Protein AF-A0A6B3EV34-F1 (afdb_monomer_lite)

Radius of gyration: 14.51 Å; chains: 1; bounding box: 38×36×35 Å

Secondary structure (DSSP, 8-state):
--HHHHHHHHHHHHHHHS-TTS-EEEEEEE-STTS----S--TT----TTT-HHHHHHHHHHHH-EEEEEEE---S---

Sequence (79 aa):
TDIGQALHRAGELLHRYGSPDNERLIVLVSDGAHVPQFAEERSGESVQGTQDPVALMEELHTGLGIRLHTVGISAPDYF

Foldseek 3Di:
DQVLVVLVVLLVCCQPPNDPPDQAEDEAEEQCPPPPDPPPDDPPDPDDSSVDSVSVQVCSCPVVVHHYHYHHDDDPPDD

Structure (mmCIF, N/CA/C/O backbone):
data_AF-A0A6B3EV34-F1
#
_entry.id   AF-A0A6B3EV34-F1
#
loop_
_atom_site.group_PDB
_atom_site.id
_atom_site.type_symbol
_atom_site.label_atom_id
_atom_site.label_alt_id
_atom_site.label_comp_id
_atom_site.label_asym_id
_atom_site.label_entity_id
_atom_site.label_seq_id
_atom_site.pdbx_PDB_ins_code
_atom_site.Cartn_x
_atom_site.Cartn_y
_atom_site.Cartn_z
_atom_site.occupancy
_atom_site.B_iso_or_equiv
_atom_site.auth_seq_id
_atom_site.auth_comp_id
_atom_site.auth_asym_id
_atom_site.auth_atom_id
_atom_site.pdbx_PDB_model_num
ATOM 1 N N . THR A 1 1 ? 1.937 1.292 -16.597 1.00 66.25 1 THR A N 1
ATOM 2 C CA . THR A 1 1 ? 1.123 0.831 -15.452 1.00 66.25 1 THR A CA 1
ATOM 3 C C . THR A 1 1 ? 0.959 1.955 -14.457 1.00 66.25 1 THR A C 1
ATOM 5 O O . THR A 1 1 ? 1.958 2.573 -14.123 1.00 66.25 1 THR A O 1
ATOM 8 N N . ASP A 1 2 ? -0.265 2.237 -14.004 1.00 79.06 2 ASP A N 1
ATOM 9 C CA . ASP A 1 2 ? -0.520 3.236 -12.955 1.00 79.06 2 ASP A CA 1
ATOM 10 C C . ASP A 1 2 ? -0.423 2.564 -11.574 1.00 79.06 2 ASP A C 1
ATOM 12 O O . ASP A 1 2 ? -1.365 1.929 -11.095 1.00 79.06 2 ASP A O 1
ATOM 16 N N . ILE A 1 3 ? 0.768 2.634 -10.972 1.00 79.69 3 ILE A N 1
ATOM 17 C CA . ILE A 1 3 ? 1.056 2.027 -9.663 1.00 79.69 3 ILE A CA 1
ATOM 18 C C . ILE A 1 3 ? 0.279 2.743 -8.549 1.00 79.69 3 ILE A C 1
ATOM 20 O O . ILE A 1 3 ? -0.175 2.086 -7.613 1.00 79.69 3 ILE A O 1
ATOM 24 N N . GLY A 1 4 ? 0.077 4.060 -8.667 1.00 80.44 4 GLY A N 1
ATOM 25 C CA . GLY A 1 4 ? -0.658 4.854 -7.683 1.00 80.44 4 GLY A CA 1
ATOM 26 C C . GLY A 1 4 ? -2.111 4.402 -7.566 1.00 80.44 4 GLY A C 1
ATOM 27 O O . GLY A 1 4 ? -2.575 4.069 -6.475 1.00 80.44 4 GLY A O 1
ATOM 28 N N . GLN A 1 5 ? -2.815 4.267 -8.693 1.00 84.12 5 GLN A N 1
ATOM 29 C 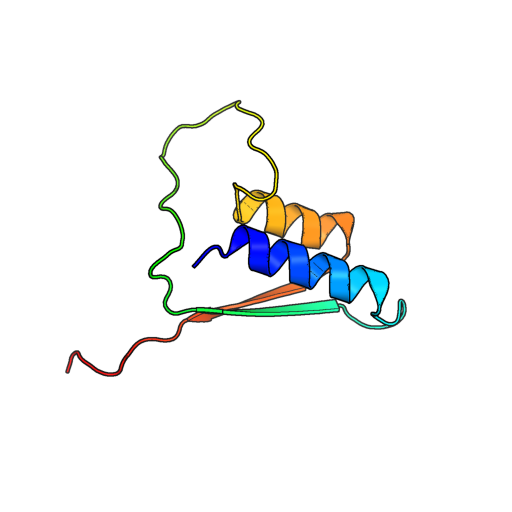CA . GLN A 1 5 ? -4.185 3.744 -8.683 1.00 84.12 5 GLN A CA 1
ATOM 30 C C . GLN A 1 5 ? -4.275 2.295 -8.196 1.00 84.12 5 GLN A C 1
ATOM 32 O O . GLN A 1 5 ? -5.204 1.955 -7.460 1.00 84.12 5 GLN A O 1
ATOM 37 N N . ALA A 1 6 ? -3.318 1.439 -8.567 1.00 86.31 6 ALA A N 1
ATOM 38 C CA . ALA A 1 6 ? -3.302 0.051 -8.112 1.00 86.31 6 ALA A CA 1
ATOM 39 C C . ALA A 1 6 ? -3.146 -0.050 -6.583 1.00 86.31 6 ALA A C 1
ATOM 41 O O . ALA A 1 6 ? -3.884 -0.795 -5.935 1.00 86.31 6 ALA A O 1
ATOM 42 N N . LEU A 1 7 ? -2.231 0.733 -6.001 1.00 86.44 7 LEU A N 1
ATOM 43 C CA . LEU A 1 7 ? -2.016 0.792 -4.555 1.00 86.44 7 LEU A CA 1
ATOM 44 C C . LEU A 1 7 ? -3.224 1.374 -3.822 1.00 86.44 7 LEU A C 1
ATOM 46 O O . LEU A 1 7 ? -3.660 0.797 -2.827 1.00 86.44 7 LEU A O 1
ATOM 50 N N . HIS A 1 8 ? -3.805 2.460 -4.338 1.00 86.81 8 HIS A N 1
ATOM 51 C CA . HIS A 1 8 ? -5.001 3.062 -3.753 1.00 86.81 8 HIS A CA 1
ATOM 52 C C . HIS A 1 8 ? -6.148 2.050 -3.707 1.00 86.81 8 HIS A C 1
ATOM 54 O O . HIS A 1 8 ? -6.756 1.823 -2.659 1.00 86.81 8 HIS A O 1
ATOM 60 N N . ARG A 1 9 ? -6.381 1.347 -4.821 1.00 90.62 9 ARG A N 1
ATOM 61 C CA . ARG A 1 9 ? -7.432 0.336 -4.898 1.00 90.62 9 ARG A CA 1
ATOM 62 C C . ARG A 1 9 ? -7.185 -0.838 -3.953 1.00 90.62 9 ARG A C 1
ATOM 64 O O . ARG A 1 9 ? -8.127 -1.321 -3.327 1.00 90.62 9 ARG A O 1
ATOM 71 N N . ALA A 1 10 ? -5.940 -1.295 -3.836 1.00 91.19 10 ALA A N 1
ATOM 72 C CA . ALA A 1 10 ? -5.572 -2.342 -2.889 1.00 91.19 10 ALA A CA 1
ATOM 73 C C . ALA A 1 10 ? -5.814 -1.897 -1.436 1.00 91.19 10 ALA A C 1
ATOM 75 O O . ALA A 1 10 ? -6.400 -2.654 -0.663 1.00 91.19 10 ALA A O 1
ATOM 76 N N . GLY A 1 11 ? -5.447 -0.659 -1.091 1.00 90.31 11 GLY A N 1
ATOM 77 C CA . GLY A 1 11 ? -5.710 -0.058 0.217 1.00 90.31 11 GLY A CA 1
ATOM 78 C C . GLY A 1 11 ? -7.199 -0.013 0.558 1.00 90.31 11 GLY A C 1
ATOM 79 O O . GLY A 1 11 ? -7.592 -0.466 1.633 1.00 90.31 11 GLY A O 1
ATOM 80 N N . GLU A 1 12 ? -8.045 0.438 -0.374 1.00 91.81 12 GLU A N 1
ATOM 81 C CA . GLU A 1 12 ? -9.503 0.444 -0.189 1.00 91.81 12 GLU A CA 1
ATOM 82 C C . GLU A 1 12 ? -10.071 -0.957 0.070 1.00 91.81 12 GLU A C 1
ATOM 84 O O . GLU A 1 12 ? -10.904 -1.138 0.961 1.00 91.81 12 GLU A O 1
ATOM 89 N N . LEU A 1 13 ? -9.642 -1.955 -0.711 1.00 93.56 13 LEU A N 1
ATOM 90 C CA . LEU A 1 13 ? -10.109 -3.335 -0.565 1.00 93.56 13 LEU A CA 1
ATOM 91 C C . LEU A 1 13 ? -9.717 -3.904 0.798 1.00 93.56 13 LEU A C 1
ATOM 93 O O . LEU A 1 13 ? -10.545 -4.517 1.474 1.00 93.56 13 LEU A O 1
ATOM 97 N N . LEU A 1 14 ? -8.475 -3.668 1.215 1.00 90.69 14 LEU A N 1
ATOM 98 C CA . LEU A 1 14 ? -7.960 -4.145 2.489 1.00 90.69 14 LEU A CA 1
ATOM 99 C C . LEU A 1 14 ? -8.629 -3.438 3.674 1.00 90.69 14 LEU A C 1
ATOM 101 O O . LEU A 1 14 ? -8.916 -4.068 4.687 1.00 90.69 14 LEU A O 1
ATOM 105 N N . HIS A 1 15 ? -8.910 -2.142 3.544 1.00 88.00 15 HIS A N 1
ATOM 106 C CA . HIS A 1 15 ? -9.627 -1.379 4.558 1.00 88.00 15 HIS A CA 1
ATOM 107 C C . HIS A 1 15 ? -11.085 -1.836 4.697 1.00 88.00 15 HIS A C 1
ATOM 109 O O . HIS A 1 15 ? -11.578 -1.970 5.813 1.00 88.00 15 HIS A O 1
ATOM 115 N N . ARG A 1 16 ? -11.771 -2.093 3.575 1.00 91.50 16 ARG A N 1
ATOM 116 C CA . ARG A 1 16 ? -13.200 -2.436 3.566 1.00 91.50 16 ARG A CA 1
ATOM 117 C C . ARG A 1 16 ? -13.483 -3.884 3.951 1.00 91.50 16 ARG A C 1
ATOM 119 O O . ARG A 1 16 ? -14.498 -4.146 4.588 1.00 91.50 16 ARG A O 1
ATOM 126 N N . TYR A 1 17 ? -12.643 -4.815 3.508 1.00 93.62 17 TYR A N 1
ATOM 127 C CA . TYR A 1 17 ? -12.915 -6.252 3.619 1.00 93.62 17 TYR A CA 1
ATOM 128 C C . TYR A 1 17 ? -11.914 -7.000 4.503 1.00 93.62 17 TYR A C 1
ATOM 130 O O . TYR A 1 17 ? -12.125 -8.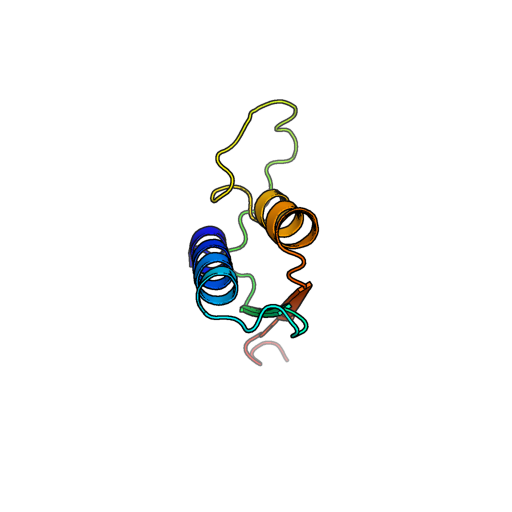177 4.793 1.00 93.62 17 TYR A O 1
ATOM 138 N N . GLY A 1 18 ? -10.825 -6.354 4.927 1.00 89.62 18 GLY A N 1
ATOM 139 C CA . GLY A 1 18 ? -9.864 -6.949 5.848 1.00 89.62 18 GLY A CA 1
ATOM 140 C C . GLY A 1 18 ? -10.441 -7.105 7.254 1.00 89.62 18 GLY A C 1
ATOM 141 O O . GLY A 1 18 ? -11.171 -6.242 7.740 1.00 89.62 18 GLY A O 1
ATOM 142 N N . SER A 1 19 ? -10.080 -8.200 7.926 1.00 92.12 19 SER A N 1
ATOM 143 C CA . SER A 1 19 ? -10.360 -8.344 9.356 1.00 92.12 19 SER A CA 1
ATOM 144 C C . SER A 1 19 ? -9.575 -7.282 10.136 1.00 92.12 19 SER A C 1
ATOM 146 O O . SER A 1 19 ? -8.363 -7.171 9.923 1.00 92.12 19 SER A O 1
ATOM 148 N N . PRO A 1 20 ? -10.214 -6.509 11.031 1.00 84.38 20 PRO A N 1
ATOM 149 C CA . PRO A 1 20 ? -9.545 -5.439 11.770 1.00 84.38 20 PRO A CA 1
ATOM 150 C C . PRO A 1 20 ? -8.429 -5.945 12.694 1.00 84.38 20 PRO A C 1
ATOM 152 O O . PRO A 1 20 ? -7.486 -5.195 12.936 1.00 84.38 20 PRO A O 1
ATOM 155 N N . ASP A 1 21 ? -8.508 -7.202 13.142 1.00 91.38 21 ASP A N 1
ATOM 156 C CA . ASP A 1 21 ? -7.537 -7.832 14.048 1.00 91.38 21 ASP A CA 1
ATOM 157 C C . ASP A 1 21 ? -6.298 -8.397 13.331 1.00 91.38 21 ASP A C 1
ATOM 159 O O . ASP A 1 21 ? -5.368 -8.879 13.977 1.00 91.38 21 ASP A O 1
ATOM 163 N N . ASN A 1 22 ? -6.263 -8.350 11.995 1.00 91.69 22 ASN A N 1
ATOM 164 C CA . ASN A 1 22 ? -5.137 -8.864 11.224 1.00 91.69 22 ASN A CA 1
ATOM 165 C C . ASN A 1 22 ? -4.109 -7.772 10.923 1.00 91.69 22 ASN A C 1
ATOM 167 O O . ASN A 1 22 ? -4.448 -6.621 10.632 1.00 91.69 22 ASN A O 1
ATOM 171 N N . GLU A 1 23 ? -2.841 -8.182 10.854 1.00 92.00 23 GLU A N 1
ATOM 172 C CA . GLU A 1 23 ? -1.830 -7.383 10.171 1.00 92.00 23 GLU A CA 1
ATOM 173 C C . GLU A 1 23 ? -2.218 -7.187 8.701 1.00 92.00 23 GLU A C 1
ATOM 175 O O . GLU A 1 23 ? -2.652 -8.109 8.004 1.00 92.00 23 GLU A O 1
ATOM 180 N N . ARG A 1 24 ? -2.045 -5.955 8.228 1.00 91.94 24 ARG A N 1
ATOM 181 C CA . ARG A 1 24 ? -2.404 -5.532 6.879 1.00 91.94 24 ARG A CA 1
ATOM 182 C C . ARG A 1 24 ? -1.143 -5.389 6.043 1.00 91.94 24 ARG A C 1
ATOM 184 O O . ARG A 1 24 ? -0.265 -4.607 6.394 1.00 91.94 24 ARG A O 1
ATOM 191 N N . LEU A 1 25 ? -1.058 -6.127 4.939 1.00 92.38 25 LEU A N 1
ATOM 192 C CA . LEU A 1 25 ? 0.105 -6.138 4.052 1.00 92.38 25 LEU A CA 1
ATOM 193 C C . LEU A 1 25 ? -0.332 -6.040 2.588 1.00 92.38 25 LEU A C 1
ATOM 195 O O . LEU A 1 25 ? -1.174 -6.812 2.134 1.00 92.38 25 LEU A O 1
ATOM 199 N N . ILE A 1 26 ? 0.292 -5.129 1.848 1.00 91.69 26 ILE A N 1
ATOM 200 C CA . ILE A 1 26 ? 0.270 -5.081 0.386 1.00 91.69 26 ILE A CA 1
ATOM 201 C C . ILE A 1 26 ? 1.660 -5.485 -0.113 1.00 91.69 26 ILE A C 1
ATOM 203 O O . ILE A 1 26 ? 2.674 -5.034 0.421 1.00 91.69 26 ILE A O 1
ATOM 207 N N . VAL A 1 27 ? 1.711 -6.330 -1.146 1.00 91.88 27 VAL A N 1
ATOM 208 C CA . VAL A 1 27 ? 2.954 -6.683 -1.843 1.00 91.88 27 VAL A CA 1
ATOM 209 C C . VAL A 1 27 ? 2.867 -6.188 -3.284 1.00 91.88 27 VAL A C 1
ATOM 211 O O . VAL A 1 27 ? 2.044 -6.672 -4.059 1.00 91.88 27 VAL A O 1
ATOM 214 N N . LEU A 1 28 ? 3.703 -5.214 -3.637 1.00 88.25 28 LEU A N 1
ATOM 215 C CA . LEU A 1 28 ? 3.844 -4.694 -4.992 1.00 88.25 28 LEU A CA 1
ATOM 216 C C . LEU A 1 28 ? 4.906 -5.505 -5.735 1.00 88.25 28 LEU A C 1
ATOM 218 O O . LEU A 1 28 ? 6.081 -5.441 -5.391 1.00 88.25 28 LEU A O 1
ATOM 222 N N . VAL A 1 29 ? 4.506 -6.228 -6.778 1.00 88.69 29 VAL A N 1
ATOM 223 C CA . VAL A 1 29 ? 5.437 -6.909 -7.688 1.00 88.69 29 VAL A CA 1
ATOM 224 C C . VAL A 1 29 ? 5.488 -6.120 -8.991 1.00 88.69 29 VAL A C 1
ATOM 226 O O . VAL A 1 29 ? 4.451 -5.919 -9.621 1.00 88.69 29 VAL A O 1
ATOM 229 N N . SER A 1 30 ? 6.664 -5.621 -9.370 1.00 83.12 30 SER A N 1
ATOM 230 C CA . SER A 1 30 ? 6.809 -4.728 -10.526 1.00 83.12 30 SER A CA 1
ATOM 231 C C . SER A 1 30 ? 8.193 -4.830 -11.159 1.00 83.12 30 SER A C 1
ATOM 233 O O . SER A 1 30 ? 9.177 -5.070 -10.467 1.00 83.12 30 SER A O 1
ATOM 235 N N . ASP A 1 31 ? 8.271 -4.598 -12.467 1.00 82.19 31 ASP A N 1
ATOM 236 C CA . ASP A 1 31 ? 9.529 -4.440 -13.208 1.00 82.19 31 ASP A CA 1
ATOM 237 C C . ASP A 1 31 ? 10.144 -3.039 -13.083 1.00 82.19 31 ASP A C 1
ATOM 239 O O . ASP A 1 31 ? 11.213 -2.762 -13.621 1.00 82.19 31 ASP A O 1
ATOM 243 N N . GLY A 1 32 ? 9.469 -2.138 -12.365 1.00 70.06 32 GLY A N 1
ATOM 244 C CA . GLY A 1 32 ? 9.931 -0.776 -12.121 1.00 70.06 32 GLY A CA 1
ATOM 245 C C . GLY A 1 32 ? 9.845 0.150 -13.338 1.00 70.06 32 GLY A C 1
ATOM 246 O O . GLY A 1 32 ? 10.095 1.342 -13.188 1.00 70.06 32 GLY A O 1
ATOM 247 N N . ALA A 1 33 ? 9.419 -0.336 -14.510 1.00 66.50 33 ALA A N 1
ATOM 248 C CA . ALA A 1 33 ? 9.473 0.413 -15.770 1.00 66.50 33 ALA A CA 1
ATOM 249 C C . ALA A 1 33 ? 8.551 1.649 -15.814 1.00 66.50 33 ALA A C 1
ATOM 251 O O . ALA A 1 33 ? 8.668 2.482 -16.708 1.00 66.50 33 ALA A O 1
ATOM 252 N N . HIS A 1 34 ? 7.618 1.766 -14.865 1.00 63.12 34 HIS A N 1
ATOM 253 C CA . HIS A 1 34 ? 6.598 2.819 -14.829 1.00 63.12 34 HIS A CA 1
ATOM 254 C C . HIS A 1 34 ? 6.510 3.553 -13.487 1.00 63.12 34 HIS A C 1
ATOM 256 O O . HIS A 1 34 ? 5.493 4.189 -13.215 1.00 63.12 34 HIS A O 1
ATOM 262 N N . VAL A 1 35 ? 7.534 3.474 -12.633 1.00 57.97 35 VAL A N 1
ATOM 263 C CA . VAL A 1 35 ? 7.619 4.402 -11.498 1.00 57.97 35 VAL A CA 1
ATOM 264 C C . VAL A 1 35 ? 8.035 5.756 -12.080 1.00 57.97 35 VAL A C 1
ATOM 266 O O . VAL A 1 35 ? 9.125 5.835 -12.651 1.00 57.97 35 VAL A O 1
ATOM 269 N N . PRO A 1 36 ? 7.188 6.803 -12.018 1.00 54.12 36 PRO A N 1
ATOM 270 C CA . PRO A 1 36 ? 7.587 8.105 -12.521 1.00 54.12 36 PRO A CA 1
ATOM 271 C C . PRO A 1 36 ? 8.844 8.541 -11.768 1.00 54.12 36 PRO A C 1
ATOM 273 O O . PRO A 1 36 ? 8.870 8.529 -10.538 1.00 54.12 36 PRO A O 1
ATOM 276 N N . GLN A 1 37 ? 9.900 8.884 -12.508 1.00 46.84 37 GLN A N 1
ATOM 277 C CA . GLN A 1 37 ? 11.059 9.544 -11.922 1.00 46.84 37 GLN A CA 1
ATOM 278 C C . GLN A 1 37 ? 10.550 10.851 -11.323 1.00 46.84 37 GLN A C 1
ATOM 280 O O . GLN A 1 37 ? 10.021 11.700 -12.043 1.00 46.84 37 GLN A O 1
ATOM 285 N N . PHE A 1 38 ? 10.631 10.966 -9.999 1.00 50.06 38 PHE A N 1
ATOM 286 C CA . PHE A 1 38 ? 10.320 12.201 -9.301 1.00 50.06 38 PHE A CA 1
ATOM 287 C C . PHE A 1 38 ? 11.131 13.310 -9.963 1.00 50.06 38 PHE A C 1
ATOM 289 O O . PHE A 1 38 ? 12.356 13.216 -10.037 1.00 50.06 38 PHE A O 1
ATOM 296 N N . ALA A 1 39 ? 10.450 14.327 -10.491 1.00 39.03 39 ALA A N 1
ATOM 297 C CA . ALA A 1 39 ? 11.127 15.564 -10.822 1.00 39.03 39 ALA A CA 1
ATOM 298 C C . ALA A 1 39 ? 11.723 16.064 -9.505 1.00 39.03 39 ALA A C 1
ATOM 300 O O . ALA A 1 39 ? 10.98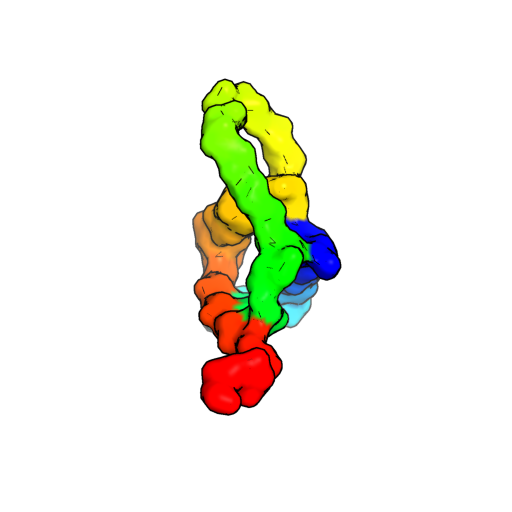0 16.446 -8.596 1.00 39.03 39 ALA A O 1
ATOM 301 N N . GLU A 1 40 ? 13.050 15.975 -9.383 1.00 42.12 40 GLU A N 1
ATOM 302 C CA . GLU A 1 40 ? 13.804 16.799 -8.449 1.00 42.12 40 GLU A CA 1
ATOM 303 C C . GLU A 1 40 ? 13.199 18.205 -8.537 1.00 42.12 40 GLU A C 1
ATOM 305 O O . GLU A 1 40 ? 13.078 18.752 -9.629 1.00 42.12 40 GLU A O 1
ATOM 310 N N . GLU A 1 41 ? 12.741 18.739 -7.403 1.00 41.41 41 GLU A N 1
ATOM 311 C CA . GLU A 1 41 ? 12.086 20.050 -7.274 1.00 41.41 41 GLU A CA 1
ATOM 312 C C . GLU A 1 41 ? 10.580 20.115 -7.608 1.00 41.41 41 GLU A C 1
ATOM 314 O O . GLU A 1 41 ? 10.147 20.757 -8.561 1.00 41.41 41 GLU A O 1
ATOM 319 N N . ARG A 1 42 ? 9.731 19.590 -6.715 1.00 44.31 42 ARG A N 1
ATOM 320 C CA . ARG A 1 42 ? 8.394 20.175 -6.471 1.00 44.31 42 ARG A CA 1
ATOM 321 C C . ARG A 1 42 ? 8.158 20.379 -4.981 1.00 44.31 42 ARG A C 1
ATOM 323 O O . ARG A 1 42 ? 7.372 19.696 -4.337 1.00 44.31 42 ARG A O 1
ATOM 330 N N . SER A 1 43 ? 8.897 21.333 -4.424 1.00 40.50 43 SER A N 1
ATOM 331 C CA . SER A 1 43 ? 8.652 21.855 -3.081 1.00 40.50 43 SER A CA 1
ATOM 332 C C . SER A 1 43 ? 7.353 22.672 -3.083 1.00 40.50 43 SER A C 1
ATOM 334 O O . SER A 1 43 ? 7.295 23.733 -3.700 1.00 40.50 43 SER A O 1
ATOM 336 N N . GLY A 1 44 ? 6.313 22.176 -2.404 1.00 41.56 44 GLY A N 1
ATOM 337 C CA . GLY A 1 44 ? 5.155 22.981 -1.992 1.00 41.56 44 GLY A CA 1
ATOM 338 C C . GLY A 1 44 ? 3.857 22.849 -2.797 1.00 41.56 44 GLY A C 1
ATOM 339 O O . GLY A 1 44 ? 2.906 23.565 -2.489 1.00 41.56 44 GLY A O 1
ATOM 340 N N . GLU A 1 45 ? 3.762 21.953 -3.782 1.00 36.31 45 GLU A N 1
ATOM 341 C CA . GLU A 1 45 ? 2.503 21.716 -4.502 1.00 36.31 45 GLU A CA 1
ATOM 342 C C . GLU A 1 45 ? 1.762 20.514 -3.896 1.00 36.31 45 GLU A C 1
ATOM 344 O O . GLU A 1 45 ? 2.310 19.419 -3.796 1.00 36.31 45 GLU A O 1
ATOM 349 N N . SER A 1 46 ? 0.516 20.716 -3.450 1.00 43.31 46 SER A N 1
ATOM 350 C CA . SER A 1 46 ? -0.338 19.640 -2.932 1.00 43.31 46 SER A CA 1
ATOM 351 C C . SER A 1 46 ? -0.825 18.791 -4.108 1.00 43.31 46 SER A C 1
ATOM 353 O O . SER A 1 46 ? -1.872 19.046 -4.703 1.00 43.31 46 SER A O 1
ATOM 355 N N . VAL A 1 47 ? -0.000 17.823 -4.499 1.00 46.50 47 VAL A N 1
ATOM 356 C CA . VAL A 1 47 ? -0.316 16.862 -5.554 1.00 46.50 47 VAL A CA 1
ATOM 357 C C . VAL A 1 47 ? -1.316 15.846 -4.994 1.00 46.50 47 VAL A C 1
ATOM 359 O O . VAL A 1 47 ? -1.153 15.341 -3.886 1.00 46.50 47 VAL A O 1
ATOM 362 N N . GLN A 1 48 ? -2.391 15.579 -5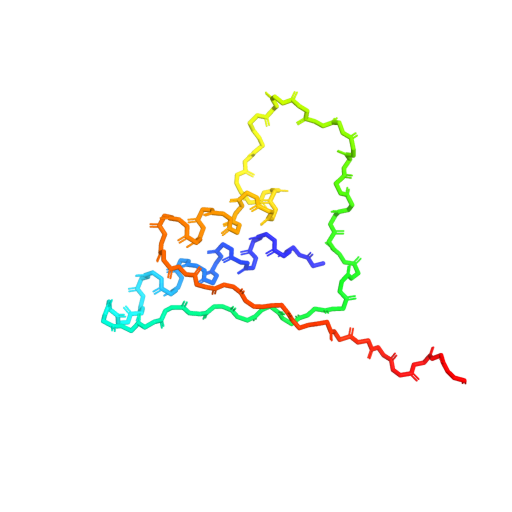.742 1.00 45.41 48 GLN A N 1
ATOM 363 C CA . GLN A 1 48 ? -3.420 14.603 -5.369 1.00 45.41 48 GLN A CA 1
ATOM 364 C C . GLN A 1 48 ? -2.780 13.258 -4.995 1.00 45.41 48 GLN A C 1
ATOM 366 O O . GLN A 1 48 ? -1.961 12.744 -5.753 1.00 45.41 48 GLN A O 1
ATOM 371 N N . GLY A 1 49 ? -3.186 12.669 -3.863 1.00 49.66 49 GLY A N 1
ATOM 372 C CA . GLY A 1 49 ? -2.518 11.516 -3.239 1.00 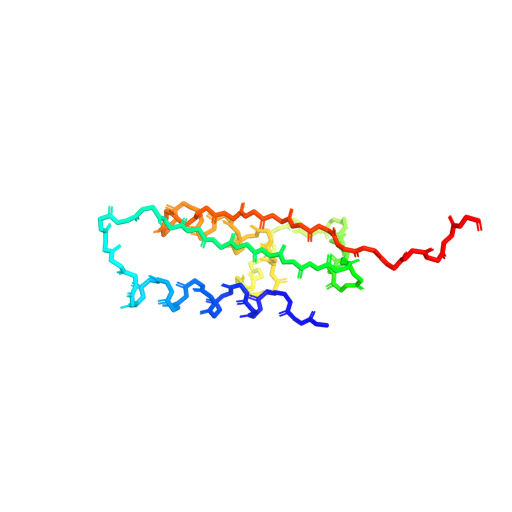49.66 49 GLY A CA 1
ATOM 373 C C . GLY A 1 49 ? -2.354 10.268 -4.115 1.00 49.66 49 GLY A C 1
ATOM 374 O O . GLY A 1 49 ? -1.519 9.431 -3.822 1.00 49.66 49 GLY A O 1
ATOM 375 N N . THR A 1 50 ? -3.076 10.132 -5.229 1.00 55.59 50 THR A N 1
ATOM 376 C CA . THR A 1 50 ? -2.879 9.027 -6.188 1.00 55.59 50 THR A CA 1
ATOM 377 C C . THR A 1 50 ? -1.779 9.278 -7.221 1.00 55.59 50 THR A C 1
ATOM 379 O O . THR A 1 50 ? -1.358 8.337 -7.888 1.00 55.59 50 THR A O 1
ATOM 382 N N . GLN A 1 51 ? -1.341 10.527 -7.397 1.00 56.94 51 GLN A N 1
ATOM 383 C CA . GLN A 1 51 ? -0.309 10.918 -8.365 1.00 56.94 51 GLN A CA 1
ATOM 384 C C . GLN A 1 51 ? 1.102 10.926 -7.766 1.00 56.94 51 GLN A C 1
ATOM 386 O O . GLN A 1 51 ? 2.073 10.931 -8.520 1.00 56.94 51 GLN A O 1
ATOM 391 N N . ASP A 1 52 ? 1.214 10.880 -6.437 1.00 67.12 52 ASP A N 1
ATOM 392 C CA . ASP A 1 52 ? 2.470 10.675 -5.723 1.00 67.12 52 ASP A CA 1
ATOM 393 C C . ASP A 1 52 ? 2.438 9.316 -4.997 1.00 67.12 52 ASP A C 1
ATOM 395 O O . ASP A 1 52 ? 1.844 9.188 -3.923 1.00 67.12 52 ASP A O 1
ATOM 399 N N . PRO A 1 53 ? 3.076 8.278 -5.567 1.00 65.94 53 PRO A N 1
ATOM 400 C CA . PRO A 1 53 ? 3.136 6.962 -4.952 1.00 65.94 53 PRO A CA 1
ATOM 401 C C . PRO A 1 53 ? 3.796 6.973 -3.571 1.00 65.94 53 PRO A C 1
ATOM 403 O O . PRO A 1 53 ? 3.432 6.146 -2.747 1.00 65.94 53 PRO A O 1
ATOM 406 N N . VAL A 1 54 ? 4.746 7.875 -3.299 1.00 70.81 54 VAL A N 1
ATOM 407 C CA . VAL A 1 54 ? 5.436 7.939 -2.000 1.00 70.81 54 VAL A CA 1
ATOM 408 C C . VAL A 1 54 ? 4.509 8.521 -0.941 1.00 70.81 54 VAL A C 1
ATOM 410 O O . VAL A 1 54 ? 4.365 7.924 0.125 1.00 70.81 54 VAL A O 1
ATOM 413 N N . ALA A 1 55 ? 3.810 9.614 -1.253 1.00 70.44 55 ALA A N 1
ATOM 414 C CA . ALA A 1 55 ? 2.802 10.175 -0.353 1.00 70.44 55 ALA A CA 1
ATOM 415 C C . ALA A 1 55 ? 1.668 9.171 -0.074 1.00 70.44 55 ALA A C 1
ATOM 417 O O . ALA A 1 55 ? 1.256 8.996 1.072 1.00 70.44 55 ALA A O 1
ATOM 418 N N . LEU A 1 56 ? 1.219 8.434 -1.097 1.00 74.25 56 LEU A N 1
ATOM 419 C CA . LEU A 1 56 ? 0.231 7.366 -0.933 1.00 74.25 56 LEU A CA 1
ATOM 420 C C . LEU A 1 56 ? 0.726 6.251 -0.007 1.00 74.25 56 LEU A C 1
ATOM 422 O O . LEU A 1 56 ? -0.034 5.723 0.802 1.00 74.25 56 LEU A O 1
ATOM 426 N N . MET A 1 57 ? 1.997 5.863 -0.128 1.00 74.00 57 MET A N 1
ATOM 427 C CA . MET A 1 57 ? 2.605 4.857 0.745 1.00 74.00 57 MET A CA 1
ATOM 428 C C . MET A 1 57 ? 2.641 5.322 2.198 1.00 74.00 57 MET A C 1
ATOM 430 O O . MET A 1 57 ? 2.339 4.536 3.098 1.00 74.00 57 MET A O 1
ATOM 434 N N . GLU A 1 58 ? 2.979 6.589 2.426 1.00 78.19 58 GLU A N 1
ATOM 435 C CA . GLU A 1 58 ? 2.975 7.187 3.757 1.00 78.19 58 GLU A CA 1
ATOM 436 C C . GLU A 1 58 ? 1.560 7.227 4.350 1.00 78.19 58 GLU A C 1
ATOM 438 O O . GLU A 1 58 ? 1.371 6.848 5.507 1.00 78.19 58 GLU A O 1
ATOM 443 N N . GLU A 1 59 ? 0.550 7.583 3.554 1.00 82.38 59 GLU A N 1
ATOM 444 C CA . GLU A 1 59 ? -0.857 7.582 3.970 1.00 82.38 59 GLU A CA 1
ATOM 445 C C . GLU A 1 59 ? -1.358 6.167 4.308 1.00 82.38 59 GLU A C 1
ATOM 447 O O . GLU A 1 59 ? -1.975 5.950 5.354 1.00 82.38 59 GLU A O 1
ATOM 452 N N . LEU A 1 60 ? -1.044 5.172 3.471 1.00 81.81 60 LEU A N 1
ATOM 453 C CA . LEU A 1 60 ? -1.394 3.767 3.717 1.00 81.81 60 LEU A CA 1
ATOM 454 C C . LEU A 1 60 ? -0.763 3.251 5.017 1.00 81.81 60 LEU A C 1
ATOM 456 O O . LEU A 1 60 ? -1.408 2.525 5.781 1.00 81.81 60 LEU A O 1
ATOM 460 N N . HIS A 1 61 ? 0.483 3.639 5.284 1.00 84.50 61 HIS A N 1
ATOM 461 C CA . HIS A 1 61 ? 1.200 3.218 6.478 1.00 84.50 61 HIS A CA 1
ATOM 462 C C . HIS A 1 61 ? 0.687 3.910 7.746 1.00 84.50 61 HIS A C 1
ATOM 464 O O . HIS A 1 61 ? 0.327 3.235 8.711 1.00 84.50 61 HIS A O 1
ATOM 470 N N . THR A 1 62 ? 0.631 5.242 7.744 1.00 84.50 62 THR A N 1
ATOM 471 C CA . THR A 1 62 ? 0.317 6.049 8.934 1.00 84.50 62 THR A CA 1
ATOM 472 C C . THR A 1 62 ? -1.182 6.141 9.211 1.00 84.50 62 THR A C 1
ATOM 474 O O . THR A 1 62 ? -1.595 6.077 10.367 1.00 84.50 62 THR A O 1
ATOM 477 N N . GLY A 1 63 ? -2.004 6.249 8.165 1.00 81.62 63 GLY A N 1
ATOM 478 C CA . GLY A 1 63 ? -3.453 6.406 8.276 1.00 81.62 63 GLY A CA 1
ATOM 479 C C . GLY A 1 63 ? -4.207 5.085 8.409 1.00 81.62 63 GLY A C 1
ATOM 480 O O . GLY A 1 63 ? -5.232 5.029 9.087 1.00 81.62 63 GLY A O 1
ATOM 481 N N . LEU A 1 64 ? -3.713 4.012 7.781 1.00 81.94 64 LEU A N 1
ATOM 482 C CA . LEU A 1 64 ? -4.439 2.737 7.688 1.00 81.94 64 LEU A CA 1
ATOM 483 C C . LEU A 1 64 ? -3.701 1.541 8.305 1.00 81.94 64 LEU A C 1
ATOM 485 O O . LEU A 1 64 ? -4.254 0.437 8.333 1.00 81.94 64 LEU A O 1
ATOM 489 N N . GLY A 1 65 ? -2.477 1.737 8.809 1.00 86.81 65 GLY A N 1
ATOM 490 C CA . GLY A 1 65 ? -1.666 0.668 9.398 1.00 86.81 65 GLY A CA 1
ATOM 491 C C . GLY A 1 65 ? -1.286 -0.424 8.395 1.00 86.81 65 GLY A C 1
ATOM 492 O O . GLY A 1 65 ? -1.030 -1.563 8.786 1.00 86.81 65 GLY A O 1
ATOM 493 N N . ILE A 1 66 ? -1.295 -0.109 7.097 1.00 90.06 66 ILE A N 1
ATOM 494 C CA . ILE A 1 66 ? -0.997 -1.058 6.028 1.00 90.06 66 ILE A CA 1
ATOM 495 C C . ILE A 1 66 ? 0.510 -1.053 5.779 1.00 90.06 66 ILE A C 1
ATOM 497 O O . ILE A 1 66 ? 1.115 -0.027 5.479 1.00 90.06 66 ILE A O 1
ATOM 501 N N . ARG A 1 67 ? 1.135 -2.223 5.888 1.00 90.62 67 ARG A N 1
ATOM 502 C CA . ARG A 1 67 ? 2.534 -2.434 5.516 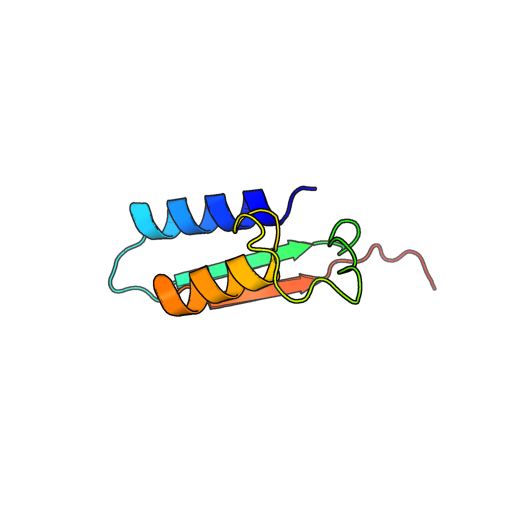1.00 90.62 67 ARG A CA 1
ATOM 503 C C . ARG A 1 67 ? 2.619 -2.614 4.005 1.00 90.62 67 ARG A C 1
ATOM 505 O O . ARG A 1 67 ? 1.806 -3.331 3.427 1.00 90.62 67 ARG A O 1
ATOM 512 N N . LEU A 1 68 ? 3.619 -2.012 3.371 1.00 87.44 68 LEU A N 1
ATOM 513 C CA . LEU A 1 68 ? 3.902 -2.222 1.954 1.00 87.44 68 LEU A CA 1
ATOM 514 C C . LEU A 1 68 ? 5.261 -2.899 1.783 1.00 87.44 68 LEU A C 1
ATOM 516 O O . LEU A 1 68 ? 6.246 -2.495 2.399 1.00 87.44 68 LEU A O 1
ATOM 520 N N . HIS A 1 69 ? 5.311 -3.916 0.929 1.00 88.69 69 HIS A N 1
ATOM 521 C CA . HIS A 1 69 ? 6.546 -4.563 0.510 1.00 88.69 69 HIS A CA 1
ATOM 522 C C . HIS A 1 69 ? 6.649 -4.567 -1.014 1.00 88.69 69 HIS A C 1
ATOM 524 O O . HIS A 1 69 ? 5.663 -4.854 -1.688 1.00 88.69 69 HIS A O 1
ATOM 530 N N . THR A 1 70 ? 7.829 -4.280 -1.559 1.00 85.25 70 THR A N 1
ATOM 531 C CA . THR A 1 70 ? 8.040 -4.216 -3.012 1.00 85.25 70 THR A CA 1
ATOM 532 C C . THR A 1 70 ? 9.019 -5.294 -3.448 1.00 85.25 70 THR A C 1
ATOM 534 O O . THR A 1 70 ? 10.099 -5.421 -2.877 1.00 85.25 70 THR A O 1
ATOM 537 N N . VAL A 1 71 ? 8.650 -6.044 -4.483 1.00 87.44 71 VAL A N 1
ATOM 538 C CA . VAL A 1 71 ? 9.475 -7.065 -5.128 1.00 87.44 71 VAL A CA 1
ATOM 539 C C . VAL A 1 71 ? 9.709 -6.650 -6.576 1.00 87.44 71 VAL A C 1
ATOM 541 O O . VAL A 1 71 ? 8.774 -6.575 -7.375 1.00 87.44 71 VAL A O 1
ATOM 544 N N . GLY A 1 72 ? 10.969 -6.368 -6.903 1.00 82.94 72 GLY A N 1
ATOM 545 C CA . GLY A 1 72 ? 11.398 -6.100 -8.271 1.00 82.94 72 GLY A CA 1
ATOM 546 C C . GLY A 1 72 ? 11.466 -7.391 -9.085 1.00 82.94 72 GLY A C 1
ATOM 547 O O . GLY A 1 72 ? 12.045 -8.371 -8.616 1.00 82.94 72 GLY A O 1
ATOM 548 N N . ILE A 1 73 ? 10.907 -7.393 -10.294 1.00 85.38 73 ILE A N 1
ATOM 549 C CA . ILE A 1 73 ? 11.089 -8.475 -11.269 1.00 85.38 73 ILE A CA 1
ATOM 550 C C . ILE A 1 73 ? 11.833 -7.950 -12.494 1.00 85.38 73 ILE A C 1
ATOM 552 O O . ILE A 1 73 ? 11.482 -6.923 -13.052 1.00 85.38 73 ILE A O 1
ATOM 556 N N . SER A 1 74 ? 12.865 -8.650 -12.939 1.00 77.94 74 SER A N 1
ATOM 557 C CA . SER A 1 74 ? 13.551 -8.342 -14.192 1.00 77.94 74 SER A CA 1
ATOM 558 C C . SER A 1 74 ? 13.485 -9.550 -15.115 1.00 77.94 74 SER A C 1
ATOM 560 O O . SER A 1 74 ? 13.477 -10.698 -14.663 1.00 77.94 74 SER A O 1
ATOM 562 N N . ALA A 1 75 ? 13.414 -9.299 -16.422 1.00 77.69 75 ALA A N 1
ATOM 563 C CA . ALA A 1 75 ? 13.626 -10.355 -17.400 1.00 77.69 75 ALA A CA 1
ATOM 564 C C . ALA A 1 75 ? 15.098 -10.819 -17.331 1.00 77.69 75 ALA A C 1
ATOM 566 O O . ALA A 1 75 ? 15.982 -9.977 -17.143 1.00 77.69 75 ALA A O 1
ATOM 567 N N . PRO A 1 76 ? 15.388 -12.122 -17.492 1.00 65.88 76 PRO A N 1
ATOM 568 C CA . PRO A 1 76 ? 16.746 -12.674 -17.449 1.00 65.88 76 PRO A CA 1
ATOM 569 C C . PRO A 1 76 ? 17.612 -12.352 -18.687 1.00 65.88 76 PRO A C 1
ATOM 571 O O . PRO A 1 76 ? 18.517 -13.114 -19.013 1.00 65.88 76 PRO A O 1
ATOM 574 N N . ASP A 1 77 ? 17.392 -11.220 -19.356 1.00 63.91 77 ASP A N 1
ATOM 575 C CA . ASP A 1 77 ? 18.036 -10.895 -20.632 1.00 63.91 77 ASP A CA 1
ATOM 576 C C . ASP A 1 77 ? 19.129 -9.830 -20.482 1.00 63.91 77 ASP A C 1
ATOM 578 O O . ASP A 1 77 ? 19.008 -8.770 -21.075 1.00 63.91 77 ASP A O 1
ATOM 582 N N . TYR A 1 78 ? 20.181 -10.101 -19.696 1.00 52.09 78 TYR A N 1
ATOM 583 C CA . TYR A 1 78 ? 21.522 -9.491 -19.834 1.00 52.09 78 TYR A CA 1
ATOM 584 C C . TYR A 1 78 ? 22.573 -10.344 -19.086 1.00 52.09 78 TYR A C 1
ATOM 586 O O . TYR A 1 78 ? 23.014 -9.980 -17.996 1.00 52.09 78 TYR A O 1
ATOM 594 N N . PHE A 1 79 ? 22.975 -11.479 -19.668 1.00 47.69 79 PHE A N 1
ATOM 595 C CA . PHE A 1 79 ? 24.271 -12.128 -19.418 1.00 47.69 79 PHE A CA 1
ATOM 596 C C . PHE A 1 79 ? 24.937 -12.447 -20.754 1.00 47.69 79 PHE A C 1
ATOM 598 O O . PHE A 1 79 ? 24.218 -12.926 -21.660 1.00 47.69 79 PHE A O 1
#

pLDDT: mean 74.44, std 17.49, range [36.31, 93.62]